Pr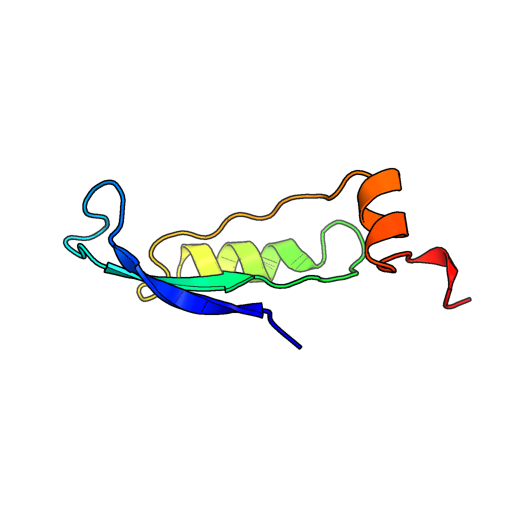otein AF-A0A964ZGA3-F1 (afdb_monomer_lite)

Structure (mmCIF, N/CA/C/O backbone):
data_AF-A0A964ZGA3-F1
#
_entry.id   AF-A0A964ZGA3-F1
#
loop_
_atom_site.group_PDB
_atom_site.id
_atom_site.type_symbol
_atom_site.label_atom_id
_atom_site.label_alt_id
_atom_site.label_comp_id
_atom_site.label_asym_id
_atom_site.label_entity_id
_atom_site.label_seq_id
_atom_site.pdbx_PDB_ins_code
_atom_site.Cartn_x
_atom_site.Cartn_y
_atom_site.Cartn_z
_atom_site.occupancy
_atom_site.B_iso_or_equiv
_atom_site.auth_seq_id
_atom_site.auth_comp_id
_atom_site.auth_asym_id
_atom_site.auth_atom_id
_atom_site.pdbx_PDB_model_num
ATOM 1 N N . THR A 1 1 ? 3.155 -10.832 -9.029 1.00 69.75 1 THR A N 1
A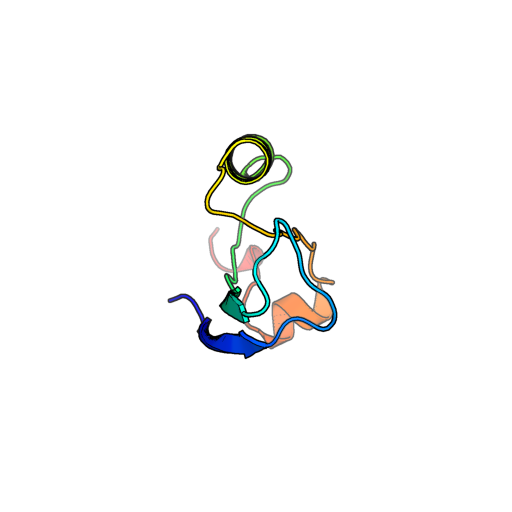TOM 2 C CA . THR A 1 1 ? 2.161 -11.184 -7.990 1.00 69.75 1 THR A CA 1
ATOM 3 C C . THR A 1 1 ? 2.534 -10.452 -6.715 1.00 69.75 1 THR A C 1
ATOM 5 O O . THR A 1 1 ? 3.731 -10.389 -6.451 1.00 69.75 1 THR A O 1
ATOM 8 N N . PRO A 1 2 ? 1.593 -9.833 -5.981 1.00 83.31 2 PRO A N 1
ATOM 9 C CA . PRO A 1 2 ? 1.909 -9.151 -4.724 1.00 83.31 2 PRO A CA 1
ATOM 10 C C . PRO A 1 2 ? 2.417 -10.116 -3.651 1.00 83.31 2 PRO A C 1
ATOM 12 O O . PRO A 1 2 ? 1.968 -11.260 -3.587 1.00 83.31 2 PRO A O 1
ATOM 15 N N . ASP A 1 3 ? 3.346 -9.636 -2.825 1.00 91.38 3 ASP A N 1
ATOM 16 C CA . ASP A 1 3 ? 3.813 -10.343 -1.634 1.00 91.38 3 ASP A CA 1
ATOM 17 C C . ASP A 1 3 ? 2.869 -10.028 -0.466 1.00 91.38 3 ASP A C 1
ATOM 19 O O . ASP A 1 3 ? 2.710 -8.871 -0.061 1.00 91.38 3 ASP A O 1
ATOM 23 N N . TRP A 1 4 ? 2.204 -11.063 0.045 1.00 93.06 4 TRP A N 1
ATOM 24 C CA . TRP A 1 4 ? 1.220 -10.951 1.113 1.00 93.06 4 TRP A CA 1
ATOM 25 C C . TRP A 1 4 ? 1.853 -11.314 2.446 1.00 93.06 4 TRP A C 1
ATOM 27 O O . TRP A 1 4 ? 2.130 -12.475 2.737 1.00 93.06 4 TRP A O 1
ATOM 37 N N . TRP A 1 5 ? 2.009 -10.316 3.306 1.00 93.62 5 TRP A N 1
ATOM 38 C CA . TRP A 1 5 ? 2.535 -10.509 4.657 1.00 93.62 5 TRP A CA 1
ATOM 39 C C . TRP A 1 5 ? 1.460 -10.870 5.681 1.00 93.62 5 TRP A C 1
ATOM 41 O O . TRP A 1 5 ? 1.790 -11.192 6.825 1.00 93.62 5 TRP A O 1
ATOM 51 N N . GLY A 1 6 ? 0.19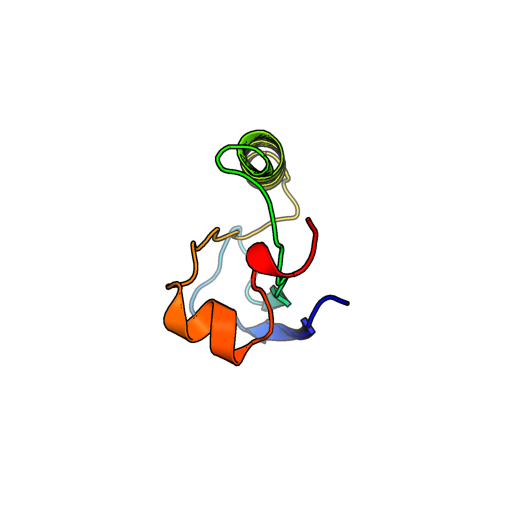0 -10.812 5.274 1.00 93.88 6 GLY A N 1
ATOM 52 C CA . GLY A 1 6 ? -0.956 -11.163 6.099 1.00 93.88 6 GLY A CA 1
ATOM 53 C C . GLY A 1 6 ? -1.241 -10.141 7.197 1.00 93.88 6 GLY A C 1
ATOM 54 O O . GLY A 1 6 ? -0.834 -8.977 7.123 1.00 93.88 6 GLY A O 1
ATOM 55 N N . LYS A 1 7 ? -1.982 -10.589 8.213 1.00 95.69 7 LYS A N 1
ATOM 56 C CA . LYS A 1 7 ? -2.371 -9.776 9.366 1.00 95.69 7 LYS A CA 1
ATOM 57 C C . LYS A 1 7 ? -1.183 -9.607 10.314 1.00 95.69 7 LYS A C 1
ATOM 59 O O . LYS A 1 7 ? -0.590 -10.594 10.741 1.00 95.69 7 LYS A O 1
ATOM 64 N N . ARG A 1 8 ? -0.854 -8.369 10.677 1.00 95.62 8 ARG A N 1
ATOM 65 C CA . ARG A 1 8 ? 0.184 -8.047 11.665 1.00 95.62 8 ARG A CA 1
ATOM 66 C C . ARG A 1 8 ? -0.290 -6.945 12.603 1.00 95.62 8 ARG A C 1
ATOM 68 O O . ARG A 1 8 ? -1.033 -6.054 12.191 1.00 95.62 8 ARG A O 1
ATOM 75 N N . ARG A 1 9 ? 0.182 -7.000 13.849 1.00 95.56 9 ARG A N 1
ATOM 76 C CA . ARG A 1 9 ? -0.096 -5.980 14.860 1.00 95.56 9 ARG A CA 1
ATOM 77 C C . ARG A 1 9 ? 0.666 -4.696 14.543 1.00 95.56 9 ARG A C 1
ATOM 79 O O . ARG A 1 9 ? 1.860 -4.741 14.240 1.00 95.56 9 ARG A O 1
ATOM 86 N N . LEU A 1 10 ? -0.022 -3.563 14.610 1.00 95.00 10 LEU A N 1
ATOM 87 C CA . LEU A 1 10 ? 0.571 -2.244 14.426 1.00 95.00 10 LEU A CA 1
ATOM 88 C C . LEU A 1 10 ? 1.420 -1.876 15.651 1.00 95.00 10 LEU A C 1
ATOM 90 O O . LEU A 1 10 ? 1.119 -2.267 16.777 1.00 95.00 10 LEU A O 1
ATOM 94 N N . ALA A 1 11 ? 2.474 -1.081 15.442 1.00 95.06 11 ALA A N 1
ATOM 95 C CA . ALA A 1 11 ? 3.292 -0.566 16.545 1.00 95.06 11 ALA A CA 1
ATOM 96 C C . ALA A 1 11 ? 2.496 0.369 17.477 1.00 95.06 11 ALA A C 1
ATOM 98 O O . ALA A 1 11 ? 2.814 0.494 18.656 1.00 95.06 11 ALA A O 1
ATOM 99 N N . TYR A 1 12 ? 1.469 1.024 16.933 1.00 95.56 12 TYR A N 1
ATOM 100 C CA . TYR A 1 12 ? 0.504 1.851 17.647 1.00 95.56 12 TYR A CA 1
ATOM 101 C C . TYR A 1 12 ? -0.831 1.852 16.886 1.00 95.56 12 TYR A C 1
ATOM 103 O O . TYR A 1 12 ? -0.823 1.643 15.667 1.00 95.56 12 TYR A O 1
ATOM 111 N N . PRO A 1 13 ? -1.966 2.107 17.561 1.00 94.56 13 PRO A N 1
ATOM 112 C CA . PRO A 1 13 ? -3.268 2.095 16.909 1.00 94.56 13 PRO A CA 1
ATOM 113 C C . PRO A 1 13 ? -3.389 3.197 15.851 1.00 94.56 13 PRO A C 1
ATOM 115 O O . PRO A 1 13 ? -3.064 4.358 16.108 1.00 94.56 13 PRO A O 1
ATOM 118 N N . ILE A 1 14 ? -3.914 2.859 14.674 1.00 94.38 14 ILE A N 1
ATOM 119 C CA . ILE A 1 14 ? -4.219 3.814 13.595 1.00 94.38 14 ILE A CA 1
ATOM 120 C C . ILE A 1 14 ? -5.712 3.721 13.302 1.00 94.38 14 ILE A C 1
ATOM 122 O O . ILE A 1 14 ? -6.230 2.626 13.122 1.00 94.38 14 ILE A O 1
ATOM 126 N N . LYS A 1 15 ? -6.431 4.853 13.290 1.00 92.81 15 LYS A N 1
ATOM 127 C CA . LYS A 1 15 ? -7.905 4.880 13.163 1.00 92.81 15 LYS A CA 1
ATOM 128 C C . LYS A 1 15 ? -8.612 3.877 14.111 1.00 92.81 15 LYS A C 1
ATOM 130 O O . LYS A 1 15 ? -9.601 3.257 13.735 1.00 92.81 15 LYS A O 1
ATOM 135 N N . LYS A 1 16 ? -8.107 3.724 15.346 1.00 94.31 16 LYS A N 1
ATOM 136 C CA . LYS A 1 16 ? -8.596 2.765 16.367 1.00 94.31 16 LYS A CA 1
ATOM 137 C C . LYS A 1 16 ? -8.466 1.278 15.983 1.00 94.31 16 LYS A C 1
ATOM 139 O O . LYS A 1 16 ? -9.113 0.441 16.600 1.00 94.31 16 LYS A O 1
ATOM 144 N N . GLN A 1 17 ? -7.649 0.954 14.987 1.00 94.00 17 GLN A N 1
ATOM 145 C CA . GLN A 1 17 ? -7.293 -0.418 14.638 1.00 94.00 17 GLN A CA 1
ATOM 146 C C . GLN A 1 17 ? -5.934 -0.756 15.247 1.00 94.00 17 GLN A C 1
ATOM 148 O O . GLN A 1 17 ? -4.994 0.026 15.104 1.00 94.00 17 GLN A O 1
ATOM 153 N N . ASP A 1 18 ? -5.832 -1.911 15.902 1.00 96.31 18 ASP A N 1
ATOM 154 C CA . ASP A 1 18 ? -4.580 -2.435 16.470 1.00 96.31 18 ASP A CA 1
ATOM 155 C C . ASP A 1 18 ? -3.836 -3.370 15.509 1.00 96.31 18 ASP A C 1
ATOM 157 O O . ASP A 1 18 ? -2.634 -3.586 15.650 1.00 96.31 18 ASP A O 1
ATOM 161 N N . ASP A 1 19 ? -4.541 -3.907 14.513 1.00 96.25 19 ASP A N 1
ATOM 162 C CA . ASP A 1 19 ? -4.010 -4.829 13.517 1.00 96.25 19 ASP A CA 1
ATOM 163 C C . ASP A 1 19 ? -4.286 -4.316 12.100 1.00 96.25 19 ASP A C 1
ATOM 165 O O . ASP A 1 19 ? -5.284 -3.641 11.848 1.00 96.25 19 ASP A O 1
ATOM 169 N N . GLY A 1 20 ? -3.435 -4.698 11.150 1.00 95.31 20 GLY A N 1
ATOM 170 C CA . GLY A 1 20 ? -3.636 -4.423 9.730 1.00 95.31 20 GLY A CA 1
ATOM 171 C C . GLY A 1 20 ? -3.153 -5.568 8.846 1.00 95.31 20 GLY A C 1
ATOM 172 O O . GLY A 1 20 ? -2.309 -6.369 9.250 1.00 95.31 20 GLY A O 1
ATOM 173 N N . TYR A 1 21 ? -3.691 -5.645 7.630 1.00 96.12 21 TYR A N 1
ATOM 174 C CA . TYR A 1 21 ? -3.175 -6.531 6.589 1.00 96.12 21 TYR A CA 1
ATOM 175 C C . TYR A 1 21 ? -2.115 -5.806 5.765 1.00 96.12 21 TYR A C 1
ATOM 177 O O . TYR A 1 21 ? -2.329 -4.681 5.319 1.00 96.12 21 TYR A O 1
ATOM 185 N N . TYR A 1 22 ? -0.975 -6.462 5.560 1.00 95.50 22 TYR A N 1
ATOM 186 C CA . TYR A 1 22 ? 0.149 -5.909 4.813 1.00 95.50 22 TYR A CA 1
ATOM 187 C C . TYR A 1 22 ? 0.309 -6.611 3.465 1.00 95.50 22 TYR A C 1
ATOM 189 O O . TYR A 1 22 ? 0.367 -7.842 3.392 1.00 95.50 22 TYR A O 1
ATOM 197 N N . ALA A 1 23 ? 0.432 -5.806 2.414 1.00 94.31 23 ALA A N 1
ATOM 198 C CA . ALA A 1 23 ? 0.713 -6.243 1.056 1.00 94.31 23 ALA A CA 1
ATOM 199 C C . ALA A 1 23 ? 1.834 -5.382 0.469 1.00 94.31 23 ALA A C 1
ATOM 201 O O . ALA A 1 23 ? 1.818 -4.156 0.604 1.00 94.31 23 ALA A O 1
ATOM 202 N N . ILE A 1 24 ? 2.811 -6.025 -0.166 1.00 93.62 24 ILE A N 1
ATOM 203 C CA . ILE A 1 24 ? 3.928 -5.361 -0.833 1.00 93.62 24 ILE A CA 1
ATOM 204 C C . ILE A 1 24 ? 3.804 -5.594 -2.332 1.00 93.62 24 ILE A C 1
ATOM 206 O O . ILE A 1 24 ? 3.719 -6.725 -2.814 1.00 93.62 24 ILE A O 1
ATOM 210 N N . PHE A 1 25 ? 3.826 -4.491 -3.073 1.00 91.31 25 PHE A N 1
ATOM 211 C CA . PHE A 1 25 ? 3.746 -4.490 -4.522 1.00 91.31 25 PHE A CA 1
ATOM 212 C C . PHE A 1 25 ? 5.080 -4.027 -5.094 1.00 91.31 25 PHE A C 1
ATOM 214 O O . PHE A 1 25 ? 5.565 -2.945 -4.773 1.00 91.31 25 PHE A O 1
ATOM 221 N N . ASN A 1 26 ? 5.656 -4.853 -5.960 1.00 90.44 26 ASN A N 1
ATOM 222 C CA . ASN A 1 26 ? 6.775 -4.465 -6.802 1.00 90.44 26 ASN A CA 1
ATOM 223 C C . ASN A 1 26 ? 6.200 -4.049 -8.156 1.00 90.44 26 ASN A C 1
ATOM 225 O O . ASN A 1 26 ? 5.615 -4.878 -8.853 1.00 90.44 26 ASN A O 1
ATOM 229 N N . ILE A 1 27 ? 6.310 -2.764 -8.482 1.00 88.38 27 ILE A N 1
ATOM 230 C CA . ILE A 1 27 ? 5.689 -2.171 -9.666 1.00 88.38 27 ILE A CA 1
ATOM 231 C C . ILE A 1 27 ? 6.766 -1.458 -10.471 1.00 88.38 27 ILE A C 1
ATOM 233 O O . ILE A 1 27 ? 7.555 -0.688 -9.926 1.00 88.38 27 ILE A O 1
ATOM 237 N N . THR A 1 28 ? 6.756 -1.695 -11.777 1.00 88.25 28 THR A N 1
ATOM 238 C CA . THR A 1 28 ? 7.559 -0.956 -12.745 1.00 88.25 28 THR A CA 1
ATOM 239 C C . THR A 1 28 ? 6.633 0.006 -13.474 1.00 88.25 28 THR A C 1
ATOM 241 O O . THR A 1 28 ? 5.705 -0.426 -14.153 1.00 88.25 28 THR A O 1
ATOM 244 N N . ALA A 1 29 ? 6.849 1.307 -13.299 1.00 86.56 29 ALA A N 1
ATOM 245 C CA . ALA A 1 29 ? 6.017 2.342 -13.897 1.00 86.56 29 ALA A CA 1
ATOM 246 C C . ALA A 1 29 ? 6.851 3.599 -14.203 1.00 86.56 29 ALA A C 1
ATOM 248 O O . ALA A 1 29 ? 7.845 3.848 -13.511 1.00 86.56 29 ALA A O 1
ATOM 249 N N . PRO A 1 30 ? 6.472 4.393 -15.220 1.00 85.62 30 PRO A N 1
ATOM 250 C CA . PRO A 1 30 ? 7.096 5.686 -15.467 1.00 85.62 30 PRO A CA 1
ATOM 251 C C . PRO A 1 30 ? 6.766 6.677 -14.340 1.00 85.62 30 PRO A C 1
ATOM 253 O O . PRO A 1 30 ? 5.797 6.506 -13.597 1.00 85.62 30 PRO A O 1
ATOM 256 N N . GLY A 1 31 ? 7.584 7.724 -14.203 1.00 85.00 31 GLY A N 1
ATOM 257 C CA . GLY A 1 31 ? 7.368 8.760 -13.189 1.00 85.00 31 GLY A CA 1
ATOM 258 C C . GLY A 1 31 ? 5.979 9.395 -13.313 1.00 85.00 31 GLY A C 1
ATOM 259 O O . GLY A 1 31 ? 5.525 9.673 -14.420 1.00 85.00 31 GLY A O 1
ATOM 260 N N . GLY A 1 32 ? 5.299 9.591 -12.182 1.00 85.62 32 GLY A N 1
ATOM 261 C CA . GLY A 1 32 ? 3.953 10.174 -12.117 1.00 85.62 32 GLY A CA 1
ATOM 262 C C . GLY A 1 32 ? 2.798 9.201 -12.390 1.00 85.62 32 GLY A C 1
ATOM 263 O O . GLY A 1 32 ? 1.646 9.507 -12.098 1.00 85.62 32 GLY A O 1
ATOM 264 N N . ALA A 1 33 ? 3.063 7.992 -12.900 1.00 90.12 33 ALA A N 1
ATOM 265 C CA . ALA A 1 33 ? 1.995 7.043 -13.238 1.00 90.12 33 ALA A CA 1
ATOM 266 C C . ALA A 1 33 ? 1.236 6.484 -12.018 1.00 90.12 33 ALA A C 1
ATOM 268 O O . ALA A 1 33 ? 0.163 5.906 -12.179 1.00 90.12 33 ALA A O 1
ATOM 269 N N . LEU A 1 34 ? 1.783 6.636 -10.808 1.00 92.19 34 LEU A N 1
ATOM 270 C CA . LEU A 1 34 ? 1.168 6.162 -9.564 1.00 92.19 34 LEU A CA 1
ATOM 271 C C . LEU A 1 34 ? 0.511 7.282 -8.747 1.00 92.19 34 LEU A C 1
ATOM 273 O O . LEU A 1 34 ? -0.077 6.985 -7.710 1.00 92.19 34 LEU A O 1
ATOM 277 N N . ASP A 1 35 ? 0.541 8.530 -9.216 1.00 93.00 35 ASP A N 1
ATOM 278 C CA . ASP A 1 35 ? 0.059 9.687 -8.452 1.00 93.00 35 ASP A CA 1
ATOM 279 C C . ASP A 1 35 ? -1.448 9.591 -8.157 1.00 93.00 35 ASP A C 1
ATOM 281 O O . ASP A 1 35 ? -1.888 9.834 -7.031 1.00 93.00 35 ASP A O 1
ATOM 285 N N . GLU A 1 36 ? -2.258 9.156 -9.131 1.00 93.44 36 GLU A N 1
ATOM 286 C CA . GLU A 1 36 ? -3.698 8.955 -8.901 1.00 93.44 36 GLU A CA 1
ATOM 287 C C . GLU A 1 36 ? -3.964 7.757 -7.980 1.00 93.44 36 GLU A C 1
ATOM 289 O O . GLU A 1 36 ? -4.882 7.793 -7.163 1.00 93.44 36 GLU A O 1
ATOM 294 N N . ALA A 1 37 ? -3.138 6.709 -8.053 1.00 92.94 37 ALA A N 1
ATOM 295 C CA . ALA A 1 37 ? -3.255 5.567 -7.151 1.00 92.94 37 ALA A CA 1
ATOM 296 C C . ALA A 1 37 ? -2.919 5.967 -5.704 1.00 92.94 37 ALA A C 1
ATOM 298 O O . ALA A 1 37 ? -3.622 5.572 -4.775 1.00 92.94 37 ALA A O 1
ATOM 299 N N . GLU A 1 38 ? -1.888 6.791 -5.504 1.00 94.00 38 GLU A N 1
ATOM 300 C CA . GLU A 1 38 ? -1.554 7.377 -4.203 1.00 94.00 38 GLU A CA 1
ATOM 301 C C . GLU A 1 38 ? -2.692 8.267 -3.689 1.00 94.00 38 GLU A C 1
ATOM 303 O O . GLU A 1 38 ? -3.125 8.135 -2.539 1.00 94.00 38 GLU A O 1
ATOM 308 N N . ARG A 1 39 ? -3.257 9.112 -4.558 1.00 95.31 39 ARG A N 1
ATOM 309 C CA . ARG A 1 39 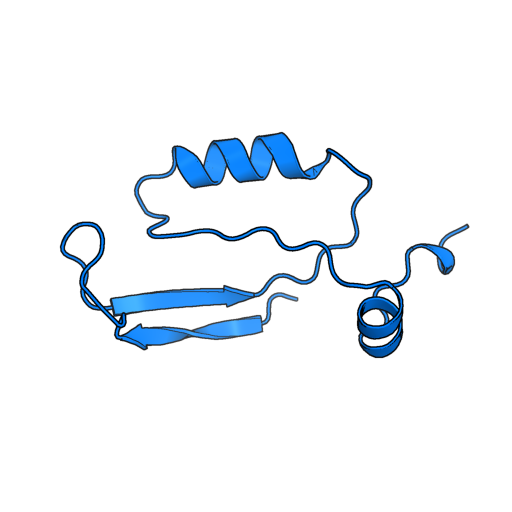? -4.420 9.941 -4.227 1.00 95.31 39 ARG A CA 1
ATOM 310 C C . ARG A 1 39 ? -5.620 9.092 -3.802 1.00 95.31 39 ARG A C 1
ATOM 312 O O . ARG A 1 39 ? -6.235 9.406 -2.782 1.00 95.31 39 ARG A O 1
ATOM 319 N N . ALA A 1 40 ? -5.933 8.029 -4.537 1.00 96.31 40 ALA A N 1
ATOM 320 C CA . ALA A 1 40 ? -7.018 7.111 -4.211 1.00 96.31 40 ALA A CA 1
ATOM 321 C C . ALA A 1 40 ? -6.777 6.412 -2.862 1.00 96.31 40 ALA A C 1
ATOM 323 O O . ALA A 1 40 ? -7.657 6.434 -2.005 1.00 96.31 40 ALA A O 1
ATOM 324 N N . MET A 1 41 ? -5.568 5.891 -2.617 1.00 95.19 41 MET A N 1
ATOM 325 C CA . MET A 1 41 ? -5.192 5.254 -1.344 1.00 95.19 41 MET A CA 1
ATOM 326 C C . MET A 1 41 ? -5.220 6.210 -0.148 1.00 95.19 41 MET A C 1
ATOM 328 O O . MET A 1 41 ? -5.376 5.772 0.988 1.00 95.19 41 MET A O 1
ATOM 332 N N . ARG A 1 42 ? -5.051 7.514 -0.374 1.00 94.12 42 ARG A N 1
ATOM 333 C CA . ARG A 1 42 ? -5.196 8.531 0.673 1.00 94.12 42 ARG A CA 1
ATOM 334 C C . ARG A 1 42 ? -6.656 8.793 1.043 1.00 94.12 42 ARG A C 1
ATOM 336 O O . ARG A 1 42 ? -6.927 9.132 2.191 1.00 94.12 42 ARG A O 1
ATOM 343 N N . ILE A 1 43 ? -7.566 8.699 0.075 1.00 95.62 43 ILE A N 1
ATOM 344 C CA . ILE A 1 43 ? -9.006 8.941 0.266 1.00 95.62 43 ILE A CA 1
ATOM 345 C C . ILE A 1 43 ? -9.704 7.682 0.795 1.00 95.62 43 ILE A C 1
ATOM 347 O O . ILE A 1 43 ? -10.693 7.784 1.512 1.00 95.62 43 ILE A O 1
ATOM 351 N N . ALA A 1 44 ? -9.188 6.505 0.451 1.00 95.56 44 ALA A N 1
ATOM 352 C CA . ALA A 1 44 ? -9.746 5.224 0.843 1.00 95.56 44 ALA A CA 1
ATOM 353 C C . ALA A 1 44 ? -9.731 5.040 2.372 1.00 95.56 44 ALA A C 1
ATOM 355 O O . ALA A 1 44 ? -8.688 5.118 3.026 1.00 95.56 44 ALA A O 1
ATOM 356 N N . ASP A 1 45 ? -10.905 4.801 2.959 1.00 92.31 45 ASP A N 1
ATOM 357 C CA . ASP A 1 45 ? -11.047 4.712 4.413 1.00 92.31 45 ASP A CA 1
ATOM 358 C C . ASP A 1 45 ? -10.482 3.422 5.011 1.00 92.31 45 ASP A C 1
ATOM 360 O O . ASP A 1 45 ? -10.004 3.435 6.152 1.00 92.31 45 ASP A O 1
ATOM 364 N N . ASP A 1 46 ? -10.505 2.349 4.223 1.00 93.81 46 ASP A N 1
ATOM 365 C CA . ASP A 1 46 ? -9.996 1.012 4.524 1.00 93.81 46 ASP A CA 1
ATOM 366 C C . ASP A 1 46 ? -8.462 0.919 4.465 1.00 93.81 46 ASP A C 1
ATOM 368 O O . ASP A 1 46 ? -7.864 0.028 5.075 1.00 93.81 46 ASP A O 1
ATOM 372 N N . VAL A 1 47 ? -7.799 1.873 3.809 1.00 94.62 47 VAL A N 1
ATOM 373 C CA . VAL A 1 47 ? -6.340 1.986 3.802 1.00 94.62 47 VAL A CA 1
ATOM 374 C C . VAL A 1 47 ? -5.880 2.756 5.040 1.00 94.62 47 VAL A C 1
ATOM 376 O O . VAL A 1 47 ? -5.978 3.978 5.133 1.00 94.62 47 VAL A O 1
ATOM 379 N N . LEU A 1 48 ? -5.314 2.035 6.011 1.00 94.31 48 LEU A N 1
ATOM 380 C CA . LEU A 1 48 ? -4.774 2.656 7.227 1.00 94.31 48 LEU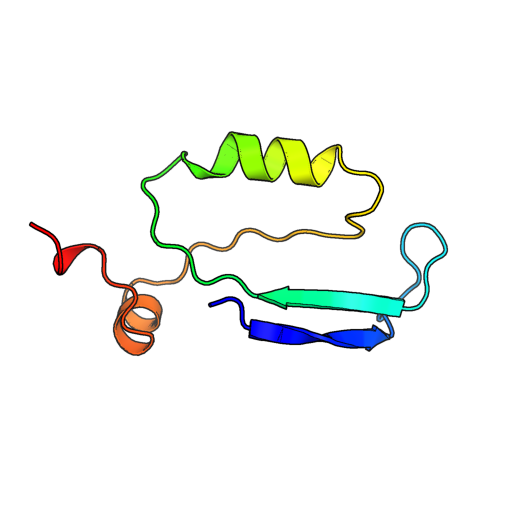 A CA 1
ATOM 381 C C . LEU A 1 48 ? -3.495 3.459 6.959 1.00 94.31 48 LEU A C 1
ATOM 383 O O . LEU A 1 48 ? -3.278 4.511 7.558 1.00 94.31 48 LEU A O 1
ATOM 387 N N . ARG A 1 49 ? -2.623 2.944 6.086 1.00 94.25 49 ARG A N 1
ATOM 388 C CA . ARG A 1 49 ? -1.349 3.566 5.713 1.00 94.25 49 ARG A CA 1
ATOM 389 C C . ARG A 1 49 ? -0.872 3.010 4.377 1.00 94.25 49 ARG A C 1
ATOM 391 O O . ARG A 1 49 ? -0.822 1.797 4.206 1.00 94.25 49 ARG A O 1
ATOM 398 N N . HIS A 1 50 ? -0.430 3.888 3.486 1.00 94.88 50 HIS A N 1
ATOM 399 C CA . HIS A 1 50 ? 0.304 3.528 2.275 1.00 94.88 50 HIS A CA 1
ATOM 400 C C . HIS A 1 50 ? 1.692 4.176 2.300 1.00 94.88 50 HIS A C 1
ATOM 402 O O . HIS A 1 50 ? 1.934 5.143 3.028 1.00 94.88 50 HIS A O 1
ATOM 408 N N . LYS A 1 51 ? 2.636 3.610 1.547 1.00 93.56 51 LYS A N 1
ATOM 409 C CA . LYS A 1 51 ? 3.961 4.200 1.359 1.00 93.56 51 LYS A CA 1
ATOM 410 C C . LYS A 1 51 ? 4.476 3.852 -0.027 1.00 93.56 51 LYS A C 1
ATOM 412 O O . LYS A 1 51 ? 4.748 2.685 -0.299 1.00 93.56 51 LYS A O 1
ATOM 417 N N . LEU A 1 52 ? 4.639 4.868 -0.864 1.00 92.69 52 LEU A N 1
ATOM 418 C CA . LEU A 1 52 ? 5.327 4.729 -2.136 1.00 92.69 52 LEU A CA 1
ATOM 419 C C . LEU A 1 52 ? 6.827 4.945 -1.919 1.00 92.69 52 LEU A C 1
ATOM 421 O O . LEU A 1 52 ? 7.241 5.864 -1.211 1.00 92.69 52 LEU A O 1
ATOM 425 N N . LEU A 1 53 ? 7.648 4.073 -2.493 1.00 90.94 53 LEU A N 1
ATOM 426 C CA . LEU A 1 53 ? 9.101 4.163 -2.417 1.00 90.94 53 LEU A CA 1
ATOM 427 C C . LEU A 1 53 ? 9.677 3.906 -3.801 1.00 90.94 53 LEU A C 1
ATOM 429 O O . LEU A 1 53 ? 9.436 2.851 -4.386 1.00 90.94 53 LEU A O 1
ATOM 433 N N . ARG A 1 54 ? 10.477 4.851 -4.299 1.00 89.62 54 ARG A N 1
ATOM 434 C CA . ARG A 1 54 ? 11.339 4.591 -5.447 1.00 89.62 54 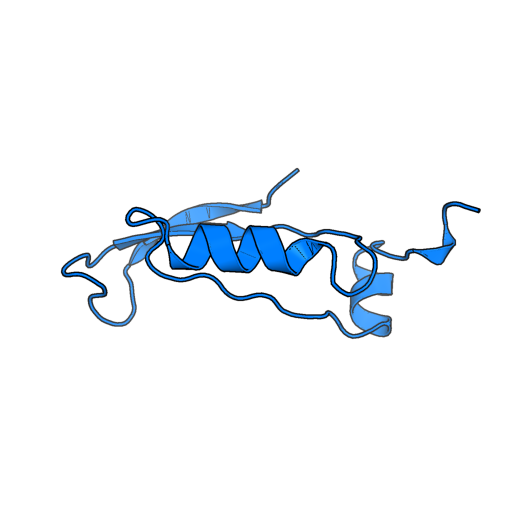ARG A CA 1
ATOM 435 C C . ARG A 1 54 ? 12.504 3.731 -4.974 1.00 89.62 54 ARG A C 1
ATOM 437 O O . ARG A 1 54 ? 13.247 4.138 -4.080 1.00 89.62 54 ARG A O 1
ATOM 444 N N . LEU A 1 55 ? 12.643 2.548 -5.559 1.00 89.00 55 LEU A N 1
ATOM 445 C CA . LEU A 1 55 ? 13.800 1.701 -5.301 1.00 89.00 55 LEU A CA 1
ATOM 446 C C . LEU A 1 55 ? 15.043 2.317 -5.967 1.00 89.00 55 LEU A C 1
ATOM 448 O O . LEU A 1 55 ? 14.934 2.821 -7.087 1.00 89.00 55 LEU A O 1
ATOM 452 N N . PRO A 1 56 ? 16.208 2.277 -5.299 1.00 89.69 56 PRO A N 1
ATOM 453 C CA . PRO A 1 56 ? 17.496 2.513 -5.941 1.00 89.69 56 PRO A CA 1
ATOM 454 C C . PRO A 1 56 ? 17.717 1.561 -7.124 1.00 89.69 56 PRO A C 1
ATOM 456 O O . PRO A 1 56 ? 17.255 0.417 -7.093 1.00 89.69 56 PRO A O 1
ATOM 459 N N . ASP A 1 57 ? 18.438 2.022 -8.146 1.00 86.25 57 ASP A N 1
ATOM 460 C CA . ASP A 1 57 ? 18.607 1.277 -9.401 1.00 86.25 57 ASP A CA 1
ATOM 461 C C . ASP A 1 57 ? 19.330 -0.070 -9.191 1.00 86.25 57 ASP A C 1
ATOM 463 O O . ASP A 1 57 ? 19.001 -1.062 -9.843 1.00 86.25 57 ASP A O 1
ATOM 467 N N . ASP A 1 58 ? 20.267 -0.145 -8.239 1.00 87.88 58 ASP A N 1
ATOM 468 C CA . ASP A 1 58 ? 20.998 -1.373 -7.909 1.00 87.88 58 ASP A CA 1
ATOM 469 C C . ASP A 1 58 ? 20.094 -2.429 -7.253 1.00 87.88 58 ASP A C 1
ATOM 471 O O . ASP A 1 58 ? 20.142 -3.608 -7.606 1.00 87.88 58 ASP A O 1
ATOM 475 N N . GLU A 1 59 ? 19.229 -2.016 -6.329 1.00 86.94 59 GLU A N 1
ATOM 476 C CA . GLU A 1 59 ? 18.269 -2.902 -5.670 1.00 86.94 59 GLU A CA 1
ATOM 477 C C . GLU A 1 59 ? 17.150 -3.326 -6.632 1.00 86.94 59 GLU A C 1
ATOM 479 O O . GLU A 1 59 ? 16.707 -4.477 -6.606 1.00 86.94 59 GLU A O 1
ATOM 484 N N . ALA A 1 60 ? 16.724 -2.432 -7.529 1.00 85.44 60 ALA A N 1
ATOM 485 C CA . ALA A 1 60 ? 15.784 -2.763 -8.595 1.00 85.44 60 ALA A CA 1
ATOM 486 C C . ALA A 1 60 ? 16.363 -3.838 -9.533 1.00 85.44 60 ALA A C 1
ATOM 488 O O . ALA A 1 60 ? 15.676 -4.814 -9.843 1.00 85.44 60 ALA A O 1
ATOM 489 N N . ALA A 1 61 ? 17.643 -3.724 -9.905 1.00 84.81 61 ALA A N 1
ATOM 490 C CA . ALA A 1 61 ? 18.340 -4.730 -10.703 1.00 84.81 61 ALA A CA 1
ATOM 491 C C . ALA A 1 61 ? 18.428 -6.089 -9.984 1.00 84.81 61 ALA A C 1
ATOM 493 O O . ALA A 1 61 ? 18.118 -7.114 -10.590 1.00 84.81 61 ALA A O 1
ATOM 494 N N . ARG A 1 62 ? 18.761 -6.115 -8.682 1.00 85.38 62 ARG A N 1
ATOM 495 C CA . ARG A 1 62 ? 18.790 -7.360 -7.881 1.00 85.38 62 ARG A CA 1
ATOM 496 C C . ARG A 1 62 ? 17.442 -8.072 -7.843 1.00 85.38 62 ARG A C 1
ATOM 498 O O . ARG A 1 62 ? 17.393 -9.297 -7.851 1.00 85.38 62 ARG A O 1
ATOM 505 N N . ARG A 1 63 ? 16.349 -7.309 -7.797 1.00 82.50 63 ARG A N 1
ATOM 506 C CA . ARG A 1 63 ? 14.979 -7.845 -7.793 1.00 82.50 63 ARG A CA 1
ATOM 507 C C . ARG A 1 63 ? 14.461 -8.200 -9.189 1.00 82.50 63 ARG A C 1
ATOM 509 O O . ARG A 1 63 ? 13.320 -8.636 -9.302 1.00 82.50 63 ARG A O 1
ATOM 516 N N . GLY A 1 64 ? 15.265 -8.007 -10.239 1.00 81.06 64 GLY A N 1
ATOM 517 C CA . GLY A 1 64 ? 14.860 -8.234 -11.628 1.00 81.06 64 GLY A CA 1
ATOM 518 C C . GLY A 1 64 ? 13.811 -7.236 -12.131 1.00 81.06 64 GLY A C 1
ATOM 519 O O . GLY A 1 64 ? 13.114 -7.511 -13.101 1.00 81.06 64 GLY A O 1
ATOM 520 N N . LEU A 1 65 ? 13.677 -6.087 -11.467 1.00 75.75 65 LEU A N 1
ATOM 521 C CA . LEU A 1 65 ? 12.709 -5.032 -11.766 1.00 75.75 65 LEU A CA 1
ATOM 522 C C . LEU A 1 65 ? 13.395 -3.910 -12.558 1.00 75.75 65 LEU A C 1
ATOM 524 O O . LEU A 1 65 ? 13.411 -2.760 -12.125 1.00 75.75 65 LEU A O 1
ATOM 528 N N . SER A 1 66 ? 14.014 -4.230 -13.696 1.00 64.06 66 SER A N 1
ATOM 529 C CA . SER A 1 66 ? 14.636 -3.225 -14.562 1.00 64.06 66 SER A CA 1
ATOM 530 C C . SER A 1 66 ? 13.731 -2.889 -15.753 1.00 64.06 66 SER A C 1
ATOM 532 O O . SER A 1 66 ? 13.211 -3.761 -16.442 1.00 64.06 66 SER A O 1
ATOM 534 N N . VAL A 1 67 ? 13.544 -1.589 -16.004 1.00 57.22 67 VAL A N 1
ATOM 535 C CA . VAL A 1 67 ? 12.765 -1.067 -17.148 1.00 57.22 67 VAL A CA 1
ATOM 536 C C . VAL A 1 67 ? 13.463 -1.378 -18.488 1.00 57.22 67 VAL A C 1
ATOM 538 O O . VAL A 1 67 ? 12.815 -1.443 -19.524 1.00 57.22 67 VAL A O 1
ATOM 541 N N . ALA A 1 68 ? 14.778 -1.629 -18.466 1.00 49.91 68 ALA A N 1
ATOM 542 C CA . ALA A 1 68 ? 15.630 -1.806 -19.646 1.00 49.91 68 ALA A CA 1
ATOM 543 C C . ALA A 1 68 ? 15.458 -3.143 -20.401 1.00 49.91 68 ALA A C 1
ATOM 545 O O . ALA A 1 68 ? 16.150 -3.362 -21.389 1.00 49.91 68 ALA A O 1
ATOM 546 N N . ALA A 1 69 ? 14.581 -4.046 -19.951 1.00 42.06 69 ALA A N 1
ATOM 547 C CA . ALA A 1 69 ? 14.380 -5.352 -20.587 1.00 42.06 69 ALA A CA 1
ATOM 548 C C . ALA A 1 69 ? 13.238 -5.385 -21.623 1.00 42.06 69 ALA A C 1
ATOM 550 O O . ALA A 1 69 ? 13.054 -6.409 -22.271 1.00 42.06 69 ALA A O 1
ATOM 551 N N . ASN A 1 70 ? 12.484 -4.293 -21.791 1.00 37.75 70 ASN A N 1
ATOM 552 C CA . ASN A 1 70 ? 11.382 -4.212 -22.752 1.00 37.75 70 ASN A CA 1
ATOM 553 C C . ASN A 1 70 ? 11.539 -2.980 -23.654 1.00 37.75 70 ASN A C 1
ATOM 555 O O . ASN A 1 70 ? 10.842 -1.978 -23.486 1.00 37.75 70 ASN A O 1
ATOM 559 N N . SER A 1 71 ? 12.461 -3.072 -24.607 1.00 34.09 71 SER A N 1
ATOM 560 C CA . SER A 1 71 ? 12.537 -2.222 -25.802 1.00 34.09 71 SER A CA 1
ATOM 561 C C . SER A 1 71 ? 13.112 -3.024 -26.952 1.00 34.09 71 SER A C 1
ATOM 563 O O . SER A 1 71 ? 14.147 -3.680 -26.695 1.00 34.09 71 SER A O 1
#

pLDDT: mean 87.53, std 13.48, range [34.09, 96.31]

Foldseek 3Di:
DKDWPQKDADPDDFPNDRIDTDIHDDDADPPPPCVVVVVVLVVDPNNRDDDDDDDDPVVCVVVVNDPVPPD

Radius of gyration: 14.8 Å; chains: 1; bounding box: 32×21×43 Å

Sequence (71 aa):
TPDWWGKRRLAYPIKKQDDGYYAIFNITAPGGALDEAERAMRIADDVLRHKLLRLPDDEAARRGLSVAANS

Secondary structure (DSSP, 8-state):
--EEEEEEEEEEEETTEEEEEEEE------TTTTHHHHHHHHH-SS-S-----PPPHHHHHHTT--GGG--